Protein AF-A0A0B8QDL3-F1 (afdb_monomer_lite)

InterPro domains:
  IPR001991 Sodium:dicarboxylate symporter [PF00375] (1-90)
  IPR001991 Sodium:dicarboxylate symporter [PTHR42865] (1-101)
  IPR036458 Sodium:dicarboxylate symporter superfamily [G3DSA:1.10.3860.10] (1-100)
  IPR036458 Sodium:dicarboxylate symporter superfamily [SSF118215] (1-90)

Structure (mmCIF, N/CA/C/O backbone):
data_AF-A0A0B8QDL3-F1
#
_entry.id   AF-A0A0B8QDL3-F1
#
loop_
_atom_site.group_PDB
_atom_site.id
_atom_site.type_symbol
_atom_site.label_atom_id
_atom_site.label_alt_id
_atom_site.label_comp_id
_atom_site.label_asym_id
_atom_site.label_entity_id
_atom_site.label_seq_id
_atom_site.pdbx_PDB_ins_code
_atom_site.Cartn_x
_atom_site.Cartn_y
_atom_site.Cartn_z
_atom_site.occupancy
_atom_site.B_iso_or_equiv
_atom_site.auth_seq_id
_atom_site.auth_comp_id
_atom_site.auth_asym_id
_atom_site.auth_atom_id
_atom_site.pdbx_PDB_model_num
ATOM 1 N N . MET A 1 1 ? 1.827 3.271 -5.341 1.00 85.88 1 MET A N 1
ATOM 2 C CA . MET A 1 1 ? 2.737 4.357 -5.770 1.00 85.88 1 MET A CA 1
ATOM 3 C C . MET A 1 1 ? 3.718 3.877 -6.835 1.00 85.88 1 MET A C 1
ATOM 5 O O . MET A 1 1 ? 3.556 4.289 -7.969 1.00 85.88 1 MET A O 1
ATOM 9 N N . LEU A 1 2 ? 4.654 2.967 -6.531 1.00 87.00 2 LEU A N 1
ATOM 10 C CA . LEU A 1 2 ? 5.665 2.499 -7.497 1.00 87.00 2 LEU A CA 1
ATOM 11 C C . LEU A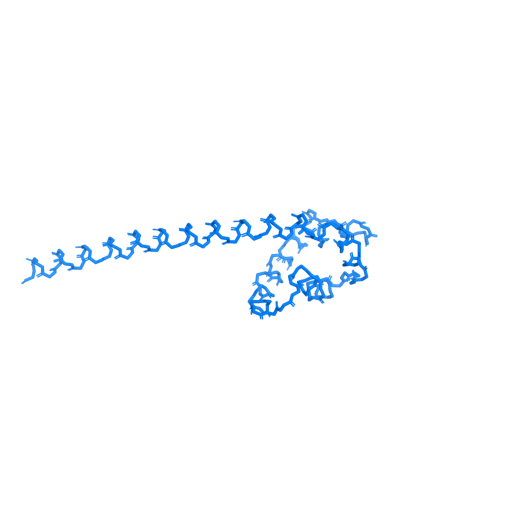 1 2 ? 5.111 2.018 -8.837 1.00 87.00 2 LEU A C 1
ATOM 13 O O . LEU A 1 2 ? 5.487 2.554 -9.868 1.00 87.00 2 LEU A O 1
ATOM 17 N N . ALA A 1 3 ? 4.190 1.054 -8.828 1.00 91.12 3 ALA A N 1
ATOM 18 C CA . ALA A 1 3 ? 3.612 0.522 -10.062 1.00 91.12 3 ALA A CA 1
ATOM 19 C C . ALA A 1 3 ? 3.000 1.626 -10.948 1.00 91.12 3 ALA A C 1
ATOM 21 O O . ALA A 1 3 ? 3.177 1.615 -12.159 1.00 91.12 3 ALA A O 1
ATOM 22 N N . VAL A 1 4 ? 2.351 2.620 -10.330 1.00 92.25 4 VAL A N 1
ATOM 23 C CA . VAL A 1 4 ? 1.741 3.778 -11.008 1.00 92.25 4 VAL A CA 1
ATOM 24 C C . VAL A 1 4 ? 2.805 4.700 -11.611 1.00 92.25 4 VAL A C 1
ATOM 26 O O . VAL A 1 4 ? 2.615 5.208 -12.708 1.00 92.25 4 VAL A O 1
ATOM 29 N N . MET A 1 5 ? 3.934 4.902 -10.925 1.00 88.75 5 MET A N 1
ATOM 30 C CA . MET A 1 5 ? 5.058 5.696 -11.443 1.00 88.75 5 MET A CA 1
ATOM 31 C C . MET A 1 5 ? 5.785 4.991 -12.596 1.00 88.75 5 MET A C 1
ATOM 33 O O . MET A 1 5 ? 6.284 5.647 -13.504 1.00 88.75 5 MET A O 1
ATOM 37 N N . VAL A 1 6 ? 5.860 3.659 -12.545 1.00 88.44 6 VAL A N 1
ATOM 38 C CA . VAL A 1 6 ? 6.598 2.831 -13.509 1.00 88.44 6 VAL A CA 1
ATOM 39 C C . VAL A 1 6 ? 5.808 2.564 -14.780 1.00 88.44 6 VAL A C 1
ATOM 41 O O . VAL A 1 6 ? 6.399 2.515 -15.855 1.00 88.44 6 VAL A O 1
ATOM 44 N N . ALA A 1 7 ? 4.493 2.390 -14.671 1.00 92.06 7 ALA A N 1
ATOM 45 C CA . ALA A 1 7 ? 3.639 2.024 -15.793 1.00 92.06 7 ALA A CA 1
ATOM 46 C C . ALA A 1 7 ? 3.848 2.911 -17.046 1.00 92.06 7 ALA A C 1
ATOM 48 O O . ALA A 1 7 ? 4.109 2.340 -18.108 1.00 92.06 7 ALA A O 1
ATOM 49 N N . PRO A 1 8 ? 3.890 4.260 -16.958 1.00 91.25 8 PRO A N 1
ATOM 50 C CA . PRO A 1 8 ? 4.148 5.105 -18.127 1.00 91.25 8 PRO A CA 1
ATOM 51 C C . PRO A 1 8 ? 5.510 4.863 -18.786 1.00 91.25 8 PRO A C 1
ATOM 53 O O . PRO A 1 8 ? 5.622 4.927 -20.007 1.00 91.25 8 PRO A O 1
ATOM 56 N N . ALA A 1 9 ? 6.544 4.555 -17.996 1.00 88.56 9 ALA A N 1
ATOM 57 C CA . ALA A 1 9 ? 7.897 4.319 -18.503 1.00 88.56 9 ALA A CA 1
ATOM 58 C C . ALA A 1 9 ? 7.996 3.045 -19.360 1.00 88.56 9 ALA A C 1
ATOM 60 O O . ALA A 1 9 ? 8.925 2.908 -20.152 1.00 88.56 9 ALA A O 1
ATOM 61 N N . VAL A 1 10 ? 7.033 2.129 -19.219 1.00 90.12 10 VAL A N 1
ATOM 62 C CA . VAL A 1 10 ? 6.908 0.908 -20.029 1.00 90.12 10 VAL A CA 1
ATOM 63 C C . VAL A 1 10 ? 5.716 0.957 -20.993 1.00 90.12 10 VAL A C 1
ATOM 65 O O . VAL A 1 10 ? 5.318 -0.071 -21.533 1.00 90.12 10 VAL A O 1
ATOM 68 N N . GLY A 1 11 ? 5.136 2.141 -21.219 1.00 91.50 11 GLY A N 1
ATOM 69 C CA . GLY A 1 11 ? 4.033 2.342 -22.165 1.00 91.50 11 GLY A CA 1
ATOM 70 C C . GLY A 1 11 ? 2.664 1.854 -21.680 1.00 91.50 11 GLY A C 1
ATOM 71 O O . GLY A 1 11 ? 1.748 1.722 -22.489 1.00 91.50 11 GLY A O 1
ATOM 72 N N . ILE A 1 12 ? 2.503 1.585 -20.382 1.00 94.00 12 ILE A N 1
ATOM 73 C CA . ILE A 1 12 ? 1.221 1.210 -19.775 1.00 94.00 12 ILE A CA 1
ATOM 74 C C . ILE A 1 12 ? 0.536 2.473 -19.249 1.00 94.00 12 ILE A C 1
ATOM 76 O O . ILE A 1 12 ? 1.135 3.236 -18.494 1.00 94.00 12 ILE A O 1
ATOM 80 N N . ASP A 1 13 ? -0.736 2.669 -19.601 1.00 95.38 13 ASP A N 1
ATOM 81 C CA . ASP A 1 13 ? -1.559 3.733 -19.021 1.00 95.38 13 ASP A CA 1
ATOM 82 C C . ASP A 1 13 ? -1.929 3.392 -17.559 1.00 95.38 13 ASP A C 1
ATOM 84 O O . ASP A 1 13 ? -2.713 2.458 -17.327 1.00 95.38 13 ASP A O 1
ATOM 88 N N . PRO A 1 14 ? -1.407 4.137 -16.563 1.00 94.38 14 PRO A N 1
ATOM 89 C CA . PRO A 1 14 ? -1.672 3.878 -15.151 1.00 94.38 14 PRO A CA 1
ATOM 90 C C . PRO A 1 14 ? -3.108 4.209 -14.726 1.00 94.38 14 PRO A C 1
ATOM 92 O O . PRO A 1 14 ? -3.521 3.806 -13.637 1.00 94.38 14 PRO A O 1
ATOM 95 N N . LEU A 1 15 ? -3.856 4.960 -15.539 1.00 96.25 15 LEU A N 1
ATOM 96 C CA . LEU A 1 15 ? -5.252 5.307 -15.271 1.00 96.25 15 LEU A CA 1
ATOM 97 C C . LEU A 1 15 ? -6.230 4.334 -15.934 1.00 96.25 15 LEU A C 1
ATOM 99 O O . LEU A 1 15 ? -7.435 4.408 -15.682 1.00 96.25 15 LEU A O 1
ATOM 103 N N . SER A 1 16 ? -5.727 3.400 -16.745 1.00 97.25 16 SER A N 1
ATOM 104 C CA . SER A 1 16 ? -6.568 2.393 -17.373 1.00 97.25 16 SER A CA 1
ATOM 105 C C . SER A 1 16 ? -7.253 1.521 -16.317 1.00 97.25 16 SER A C 1
ATOM 107 O O . SER A 1 16 ? -6.650 1.073 -15.337 1.00 97.25 16 SER A O 1
ATOM 109 N N . PHE A 1 17 ? -8.539 1.246 -16.534 1.00 96.75 17 PHE A N 1
ATOM 110 C CA . PHE A 1 17 ? -9.355 0.481 -15.591 1.00 96.75 17 PHE A CA 1
ATOM 111 C C . PHE A 1 17 ? -8.754 -0.901 -15.288 1.00 96.75 17 PHE A C 1
ATOM 113 O O . PHE A 1 17 ? -8.655 -1.298 -14.128 1.00 96.75 17 PHE A O 1
ATOM 120 N N . ASN A 1 18 ? -8.276 -1.601 -16.322 1.00 96.06 18 ASN A N 1
ATOM 121 C CA . ASN A 1 18 ? -7.652 -2.919 -16.180 1.00 96.06 18 ASN A CA 1
ATOM 122 C C . ASN A 1 18 ? -6.390 -2.875 -15.307 1.00 96.06 18 ASN A C 1
ATOM 124 O O . ASN A 1 18 ? -6.190 -3.764 -14.476 1.00 96.06 18 ASN A O 1
ATOM 128 N N . PHE A 1 19 ? -5.558 -1.839 -15.459 1.00 96.12 19 PHE A N 1
ATOM 129 C CA . PHE A 1 19 ? -4.368 -1.667 -14.633 1.00 96.12 19 PHE A CA 1
ATOM 130 C C . PHE A 1 19 ? -4.738 -1.424 -13.170 1.00 96.12 19 PHE A C 1
ATOM 132 O O . PHE A 1 19 ? -4.193 -2.091 -12.294 1.00 96.12 19 PHE A O 1
ATOM 139 N N . ILE A 1 20 ? -5.688 -0.523 -12.897 1.00 97.06 20 ILE A N 1
ATOM 140 C CA . ILE A 1 20 ? -6.112 -0.197 -11.527 1.00 97.06 20 ILE A CA 1
ATOM 141 C C . ILE A 1 20 ? -6.709 -1.423 -10.831 1.00 97.06 20 ILE A C 1
ATOM 143 O O . ILE A 1 20 ? -6.340 -1.714 -9.694 1.00 97.06 20 ILE A O 1
ATOM 147 N N . VAL A 1 21 ? -7.597 -2.162 -11.501 1.00 97.25 21 VAL A N 1
ATOM 148 C CA . VAL A 1 21 ? -8.222 -3.364 -10.926 1.00 97.25 21 VAL A CA 1
ATOM 149 C C . VAL A 1 21 ? -7.171 -4.429 -10.613 1.00 97.25 21 VAL A C 1
ATOM 151 O O . VAL A 1 21 ? -7.149 -4.953 -9.499 1.00 97.25 21 VAL A O 1
ATOM 154 N N . SER A 1 22 ? -6.269 -4.708 -11.560 1.00 95.81 22 SER A N 1
ATOM 155 C CA . SER A 1 22 ? -5.172 -5.662 -11.360 1.00 95.81 22 SER A CA 1
ATOM 156 C C . SER A 1 22 ? -4.244 -5.225 -10.222 1.00 95.81 22 SER A C 1
ATOM 158 O O . SER A 1 22 ? -3.947 -6.010 -9.321 1.00 95.81 22 SER A O 1
ATOM 160 N N . LEU A 1 23 ? -3.857 -3.945 -10.205 1.00 96.19 23 LEU A N 1
ATOM 161 C CA . LEU A 1 23 ? -3.014 -3.362 -9.167 1.00 96.19 23 LEU A CA 1
ATOM 162 C C . LEU A 1 23 ? -3.642 -3.533 -7.786 1.00 96.19 23 LEU A C 1
ATOM 164 O O . LEU A 1 23 ? -2.973 -4.027 -6.885 1.00 96.19 23 LEU A O 1
ATOM 168 N N . VAL A 1 24 ? -4.908 -3.137 -7.618 1.00 96.12 24 VAL A N 1
ATOM 169 C CA . VAL A 1 24 ? -5.622 -3.240 -6.337 1.00 96.12 24 VAL A CA 1
ATOM 170 C C . VAL A 1 24 ? -5.709 -4.697 -5.889 1.00 96.12 24 VAL A C 1
ATOM 172 O O . VAL A 1 24 ? -5.376 -4.992 -4.744 1.00 96.12 24 VAL A O 1
ATOM 175 N N . ALA A 1 25 ? -6.078 -5.617 -6.782 1.00 95.56 25 ALA A N 1
ATOM 176 C CA . ALA A 1 25 ? -6.158 -7.037 -6.450 1.00 95.56 25 ALA A CA 1
ATOM 177 C C . ALA A 1 25 ? -4.807 -7.590 -5.960 1.00 95.56 25 ALA A C 1
ATOM 179 O O . ALA A 1 25 ? -4.737 -8.204 -4.892 1.00 95.56 25 ALA A O 1
ATOM 180 N N . ILE A 1 26 ? -3.727 -7.321 -6.700 1.00 94.81 26 ILE A N 1
ATOM 181 C CA . ILE A 1 26 ? -2.382 -7.799 -6.365 1.00 94.81 26 ILE A CA 1
ATOM 182 C C . ILE A 1 26 ? -1.906 -7.188 -5.045 1.00 94.81 26 ILE A C 1
ATOM 184 O O . ILE A 1 26 ? -1.525 -7.934 -4.148 1.00 94.81 26 ILE A O 1
ATOM 188 N N . ILE A 1 27 ? -1.964 -5.862 -4.870 1.00 92.38 27 ILE A N 1
ATOM 189 C CA . ILE A 1 27 ? -1.449 -5.228 -3.642 1.00 92.38 27 ILE A CA 1
ATOM 190 C C . ILE A 1 27 ? -2.250 -5.635 -2.404 1.00 92.38 27 ILE A C 1
ATOM 192 O O . ILE A 1 27 ? -1.653 -5.801 -1.342 1.00 92.38 27 ILE A O 1
ATOM 196 N N . THR A 1 28 ? -3.568 -5.829 -2.521 1.00 92.00 28 THR A N 1
ATOM 197 C CA . THR A 1 28 ? -4.399 -6.278 -1.398 1.00 92.00 28 THR A CA 1
ATOM 198 C C . THR A 1 28 ? -3.988 -7.675 -0.945 1.00 92.00 28 THR A C 1
ATOM 200 O O . THR A 1 28 ? -3.801 -7.891 0.250 1.00 92.00 28 THR A O 1
ATOM 203 N N . ILE A 1 29 ? -3.785 -8.605 -1.880 1.00 91.88 29 ILE A N 1
ATOM 204 C CA . ILE A 1 29 ? -3.358 -9.973 -1.557 1.00 91.88 29 ILE A CA 1
ATOM 205 C C . ILE A 1 29 ? -1.912 -9.977 -1.042 1.00 91.88 29 ILE A C 1
ATOM 207 O O . ILE A 1 29 ? -1.625 -10.555 0.007 1.00 91.88 29 ILE A O 1
ATOM 211 N N . SER A 1 30 ? -0.998 -9.296 -1.737 1.00 89.31 30 SER A N 1
ATOM 212 C CA . SER A 1 30 ? 0.418 -9.237 -1.361 1.00 89.31 30 SER A CA 1
ATOM 213 C C . SER A 1 30 ? 0.641 -8.581 0.001 1.00 89.31 30 SER A C 1
ATOM 215 O O . SER A 1 30 ? 1.568 -8.971 0.708 1.00 89.31 30 SER A O 1
ATOM 217 N N . SER A 1 31 ? -0.210 -7.632 0.409 1.00 86.44 31 SER A N 1
ATOM 218 C CA . SER A 1 31 ? -0.091 -6.952 1.705 1.00 86.44 31 SER A CA 1
ATOM 219 C C . SER A 1 31 ? -0.128 -7.916 2.892 1.00 86.44 31 SER A C 1
ATOM 221 O O . SER A 1 31 ? 0.513 -7.635 3.904 1.00 86.44 31 SER A O 1
ATOM 223 N N . PHE A 1 32 ? -0.834 -9.046 2.788 1.00 84.88 32 PHE A N 1
ATOM 224 C CA . PHE A 1 32 ? -0.841 -10.062 3.844 1.00 84.88 32 PHE A CA 1
ATOM 225 C C . PHE A 1 32 ? 0.514 -10.766 3.969 1.00 84.88 32 PHE A C 1
ATOM 227 O O . PHE A 1 32 ? 0.976 -11.004 5.079 1.00 84.88 32 PHE A O 1
ATOM 234 N N . GLY A 1 33 ? 1.172 -11.057 2.841 1.00 79.88 33 GLY A N 1
ATOM 235 C CA . GLY A 1 33 ? 2.468 -11.745 2.812 1.00 79.88 33 GLY A CA 1
ATOM 236 C C . GLY A 1 33 ? 3.656 -10.879 3.241 1.00 79.88 33 GLY A C 1
ATOM 237 O O . GLY A 1 33 ? 4.721 -11.407 3.540 1.00 79.88 33 GLY A O 1
ATOM 238 N N . ILE A 1 34 ? 3.480 -9.555 3.281 1.00 83.06 34 ILE A N 1
ATOM 239 C CA . ILE A 1 34 ? 4.513 -8.599 3.709 1.00 83.06 34 ILE A CA 1
ATOM 240 C C . ILE A 1 34 ? 4.433 -8.329 5.225 1.00 83.06 34 ILE A C 1
ATOM 242 O O . ILE A 1 34 ? 5.384 -7.832 5.830 1.00 83.06 34 ILE A O 1
ATOM 246 N N . ALA A 1 35 ? 3.316 -8.666 5.874 1.00 75.56 35 ALA A N 1
ATOM 247 C CA . ALA A 1 35 ? 3.169 -8.477 7.310 1.00 75.56 35 ALA A CA 1
ATOM 248 C C . ALA A 1 35 ? 4.196 -9.337 8.075 1.00 75.56 35 ALA A C 1
ATOM 250 O O . ALA A 1 35 ? 4.129 -10.562 8.064 1.00 75.56 35 ALA A O 1
ATOM 251 N N . GLY A 1 36 ? 5.150 -8.684 8.748 1.00 69.62 36 GLY A N 1
ATOM 252 C CA . GLY A 1 36 ? 6.152 -9.343 9.596 1.00 69.62 36 GLY A CA 1
ATOM 253 C C . GLY A 1 36 ? 7.507 -9.628 8.940 1.00 69.62 36 GLY A C 1
ATOM 254 O O . GLY A 1 36 ? 8.423 -10.051 9.642 1.00 69.62 36 GLY A O 1
ATOM 255 N N . VAL A 1 37 ? 7.684 -9.354 7.643 1.00 74.88 37 VAL A N 1
ATOM 256 C CA . VAL A 1 37 ? 9.012 -9.385 7.002 1.00 74.88 37 VAL A CA 1
ATOM 257 C C . VAL A 1 37 ? 9.688 -8.013 7.105 1.00 74.88 37 VAL A C 1
ATOM 259 O O . VAL A 1 37 ? 9.087 -6.980 6.815 1.00 74.88 37 VAL A O 1
ATOM 262 N N . GLY A 1 38 ? 10.947 -7.982 7.554 1.00 68.81 38 GLY A N 1
ATOM 263 C CA . GLY A 1 38 ? 11.744 -6.750 7.585 1.00 68.81 38 GLY A CA 1
ATOM 264 C C . GLY A 1 38 ? 12.013 -6.233 6.168 1.00 68.81 38 GLY A C 1
ATOM 265 O O . GLY A 1 38 ? 12.158 -7.035 5.258 1.00 68.81 38 GLY A O 1
ATOM 266 N N . GLY A 1 39 ? 12.092 -4.911 5.969 1.00 72.06 39 GLY A N 1
ATOM 267 C CA . GLY A 1 39 ? 12.427 -4.299 4.668 1.00 72.06 39 GLY A CA 1
ATOM 268 C C . GLY A 1 39 ? 11.264 -3.686 3.867 1.00 72.06 39 GLY A C 1
ATOM 269 O O . GLY A 1 39 ? 11.412 -3.462 2.666 1.00 72.06 39 GLY A O 1
ATOM 270 N N . GLY A 1 40 ? 10.134 -3.386 4.517 1.00 76.81 40 GLY A N 1
ATOM 271 C CA . GLY A 1 40 ? 9.182 -2.337 4.113 1.00 76.81 40 GLY A CA 1
ATOM 272 C C . GLY A 1 40 ? 8.804 -2.283 2.624 1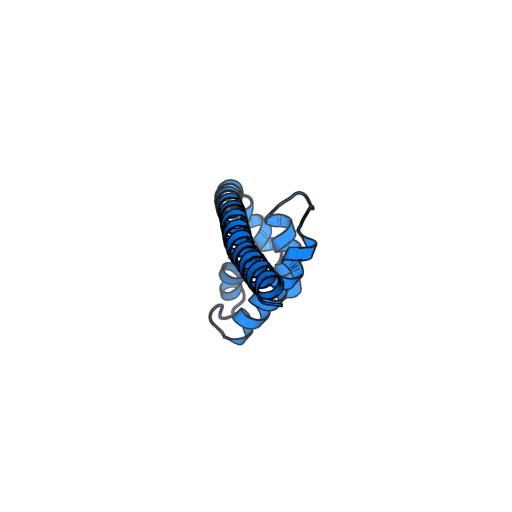.00 76.81 40 GLY A C 1
ATOM 273 O O . GLY A 1 40 ? 8.281 -3.251 2.063 1.00 76.81 40 GLY A O 1
ATOM 274 N N . ALA A 1 41 ? 9.034 -1.128 1.975 1.00 80.19 41 ALA A N 1
ATOM 275 C CA . ALA A 1 41 ? 8.628 -0.907 0.581 1.00 80.19 41 ALA A CA 1
ATOM 276 C C . ALA A 1 41 ? 9.387 -1.787 -0.397 1.00 80.19 41 ALA A C 1
ATOM 278 O O . ALA A 1 41 ? 8.860 -2.111 -1.460 1.00 80.19 41 ALA A O 1
ATOM 279 N N . THR A 1 42 ? 10.627 -2.130 -0.058 1.00 83.62 42 THR A N 1
ATOM 280 C CA . THR A 1 42 ? 11.518 -2.885 -0.929 1.00 83.62 42 THR A CA 1
ATOM 281 C C . THR A 1 42 ? 10.925 -4.257 -1.199 1.00 83.62 42 THR A C 1
ATOM 283 O O . THR A 1 42 ? 10.711 -4.604 -2.357 1.00 83.62 42 THR A O 1
ATOM 286 N N . PHE A 1 43 ? 10.538 -5.004 -0.161 1.00 83.75 43 PHE A N 1
ATOM 287 C CA . PHE A 1 43 ? 9.889 -6.306 -0.356 1.00 83.75 43 PHE A CA 1
ATOM 288 C C . PHE A 1 43 ? 8.526 -6.188 -1.036 1.00 83.75 43 PHE A C 1
ATOM 290 O O . PHE A 1 43 ? 8.204 -7.004 -1.899 1.00 83.75 43 PHE A O 1
ATOM 297 N N . ALA A 1 44 ? 7.759 -5.137 -0.733 1.00 87.06 44 ALA A N 1
ATOM 298 C CA . ALA A 1 44 ? 6.514 -4.869 -1.445 1.00 87.06 44 ALA A CA 1
ATOM 299 C C . ALA A 1 44 ? 6.746 -4.675 -2.954 1.00 87.06 44 ALA A C 1
ATOM 301 O O . ALA A 1 44 ? 6.008 -5.224 -3.769 1.00 87.06 44 ALA A O 1
ATOM 302 N N . ALA A 1 45 ? 7.794 -3.946 -3.340 1.00 88.31 45 ALA A N 1
ATOM 303 C CA . ALA A 1 45 ? 8.156 -3.727 -4.735 1.00 88.31 45 ALA A CA 1
ATOM 304 C C . ALA A 1 45 ? 8.630 -5.014 -5.427 1.00 88.31 45 ALA A C 1
ATOM 306 O O . ALA A 1 45 ? 8.222 -5.275 -6.558 1.00 88.31 45 ALA A O 1
ATOM 307 N N . LEU A 1 46 ? 9.441 -5.828 -4.739 1.00 88.44 46 LEU A N 1
ATOM 308 C CA . LEU A 1 46 ? 9.941 -7.110 -5.251 1.00 88.44 46 LEU A CA 1
ATOM 309 C C . LEU A 1 46 ? 8.821 -8.125 -5.519 1.00 88.44 46 LEU A C 1
ATOM 311 O O . LEU A 1 46 ? 8.986 -8.986 -6.375 1.00 88.44 46 LEU A O 1
ATOM 315 N N . ILE A 1 47 ? 7.693 -8.028 -4.814 1.00 88.88 47 ILE A N 1
ATOM 316 C CA . ILE A 1 47 ? 6.534 -8.905 -5.026 1.00 88.88 47 ILE A CA 1
ATOM 317 C C . ILE A 1 47 ? 5.596 -8.310 -6.083 1.00 88.88 47 ILE A C 1
ATOM 319 O O . ILE A 1 47 ? 5.225 -8.984 -7.042 1.00 88.88 47 ILE A O 1
ATOM 323 N N . VAL A 1 48 ? 5.218 -7.039 -5.925 1.00 91.88 48 VAL A N 1
ATOM 324 C CA . VAL A 1 48 ? 4.158 -6.414 -6.730 1.00 91.88 48 VAL A CA 1
ATOM 325 C C . VAL A 1 48 ? 4.611 -6.136 -8.162 1.00 91.88 48 VAL A C 1
ATOM 327 O O . VAL A 1 48 ? 3.843 -6.385 -9.088 1.00 91.88 48 VAL A O 1
ATOM 330 N N . LEU A 1 49 ? 5.833 -5.631 -8.377 1.00 92.31 49 LEU A N 1
ATOM 331 C CA . LEU A 1 49 ? 6.273 -5.259 -9.727 1.00 92.31 49 LEU A CA 1
ATOM 332 C C . LEU A 1 49 ? 6.366 -6.487 -10.649 1.00 92.31 49 LEU A C 1
ATOM 334 O O . LEU A 1 49 ? 5.712 -6.458 -11.692 1.00 92.31 49 LEU A O 1
ATOM 338 N N . PRO A 1 50 ? 7.041 -7.596 -10.276 1.00 91.62 50 PRO A N 1
ATOM 339 C CA . PRO A 1 50 ? 7.061 -8.794 -11.115 1.00 91.62 50 PRO A CA 1
ATOM 340 C C . PRO A 1 50 ? 5.678 -9.415 -11.320 1.00 91.62 50 PRO A C 1
ATOM 342 O O . PRO A 1 50 ? 5.374 -9.848 -12.428 1.00 91.62 50 PRO A O 1
ATOM 345 N N . ALA A 1 51 ? 4.814 -9.409 -10.296 1.00 92.75 51 ALA A N 1
ATOM 346 C CA . ALA A 1 51 ? 3.443 -9.915 -10.412 1.00 92.75 51 ALA A CA 1
ATOM 347 C C . ALA A 1 51 ? 2.600 -9.131 -11.435 1.00 92.75 51 ALA A C 1
ATOM 349 O O . ALA A 1 51 ? 1.669 -9.678 -12.020 1.00 92.75 51 ALA A O 1
ATOM 350 N N . MET A 1 52 ? 2.945 -7.865 -11.679 1.00 92.62 52 MET A N 1
ATOM 351 C CA . MET A 1 52 ? 2.328 -7.018 -12.701 1.00 92.62 52 MET A CA 1
ATOM 352 C C . MET A 1 52 ? 3.079 -7.024 -14.042 1.00 92.62 52 MET A C 1
ATOM 354 O O . MET A 1 52 ? 2.700 -6.285 -14.950 1.00 92.62 52 MET A O 1
ATOM 358 N N . GLY A 1 53 ? 4.155 -7.806 -14.174 1.00 91.38 53 GLY A N 1
ATOM 359 C CA . GLY A 1 53 ? 5.031 -7.784 -15.350 1.00 91.38 53 GLY A CA 1
ATOM 360 C C . GLY A 1 53 ? 5.873 -6.507 -15.477 1.00 91.38 53 GLY A C 1
ATOM 361 O O . GLY A 1 53 ? 6.376 -6.209 -16.558 1.00 91.38 53 GLY A O 1
ATOM 362 N N . LEU A 1 54 ? 6.024 -5.737 -14.395 1.00 92.12 54 LEU A N 1
ATOM 363 C CA . LEU A 1 54 ? 6.786 -4.491 -14.363 1.00 92.12 54 LEU A CA 1
ATOM 364 C C . LEU A 1 54 ? 8.252 -4.727 -13.944 1.00 92.12 54 LEU A C 1
ATOM 366 O O . LEU A 1 54 ? 8.529 -5.608 -13.124 1.00 92.12 54 LEU A O 1
ATOM 370 N N . PRO A 1 55 ? 9.208 -3.912 -14.434 1.00 89.62 55 PRO A N 1
ATOM 371 C CA . PRO A 1 55 ? 10.620 -4.059 -14.093 1.00 89.62 55 PRO A CA 1
ATOM 372 C C . PRO A 1 55 ? 10.902 -3.828 -12.603 1.00 89.62 55 PRO A C 1
ATOM 374 O O . PRO A 1 55 ? 10.660 -2.748 -12.062 1.00 89.62 55 PRO A O 1
ATOM 377 N N . VAL A 1 56 ? 11.499 -4.825 -11.947 1.00 87.75 56 VAL A N 1
ATOM 378 C CA . VAL A 1 56 ? 11.863 -4.757 -10.521 1.00 87.75 56 VAL A CA 1
ATOM 379 C C . VAL A 1 56 ? 13.032 -3.813 -10.239 1.00 87.75 56 VAL A C 1
ATOM 381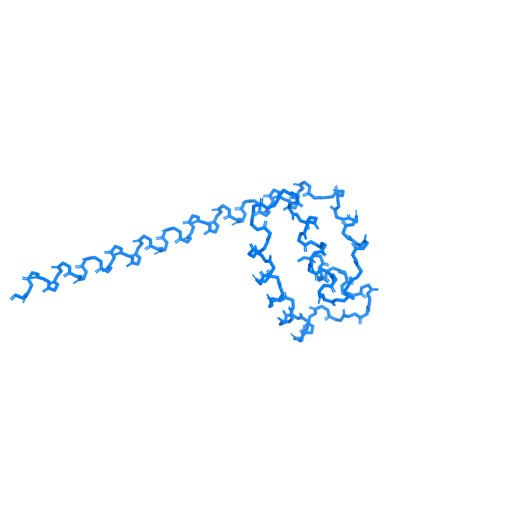 O O . VAL A 1 56 ? 13.143 -3.263 -9.146 1.00 87.75 56 VAL A O 1
ATOM 384 N N . THR A 1 57 ? 13.883 -3.573 -11.237 1.00 82.38 57 THR A N 1
ATOM 385 C CA . THR A 1 57 ? 15.056 -2.692 -11.141 1.00 82.38 57 THR A CA 1
ATOM 386 C C . THR A 1 57 ? 14.689 -1.265 -10.738 1.00 82.38 57 THR A C 1
ATOM 388 O O . THR A 1 57 ? 15.513 -0.557 -10.168 1.00 82.38 57 THR A O 1
ATOM 391 N N . ILE A 1 58 ? 13.435 -0.854 -10.942 1.00 73.62 58 ILE A N 1
ATOM 392 C CA . ILE A 1 58 ? 12.946 0.471 -10.559 1.00 73.62 58 ILE A CA 1
ATOM 393 C C . ILE A 1 58 ? 12.727 0.593 -9.039 1.00 73.62 58 ILE A C 1
ATOM 395 O O . ILE A 1 58 ? 12.750 1.701 -8.503 1.00 73.62 58 ILE A O 1
ATOM 399 N N . ALA A 1 59 ? 12.648 -0.519 -8.298 1.00 71.69 59 ALA A N 1
ATOM 400 C CA . ALA A 1 59 ? 12.703 -0.488 -6.835 1.00 71.69 59 ALA A CA 1
ATOM 401 C C . ALA A 1 59 ? 13.996 0.180 -6.319 1.00 71.69 59 ALA A C 1
ATOM 403 O O . ALA A 1 59 ? 13.971 0.833 -5.278 1.00 71.69 59 ALA A O 1
ATOM 404 N N . ALA A 1 60 ? 15.099 0.098 -7.078 1.00 74.50 60 ALA A N 1
ATOM 405 C CA . ALA A 1 60 ? 16.361 0.745 -6.727 1.00 74.50 60 ALA A CA 1
ATOM 406 C C . ALA A 1 60 ? 16.275 2.281 -6.728 1.00 74.50 60 ALA A C 1
ATOM 408 O O . ALA A 1 60 ? 16.941 2.922 -5.919 1.00 74.50 60 ALA A O 1
ATOM 409 N N . LEU A 1 61 ? 15.419 2.877 -7.572 1.00 70.56 61 LEU A N 1
ATOM 410 C CA . LEU A 1 61 ? 15.206 4.332 -7.595 1.00 70.56 61 LEU A CA 1
ATOM 411 C C . LEU A 1 61 ? 14.552 4.838 -6.306 1.00 70.56 61 LEU A C 1
ATOM 413 O O . LEU A 1 61 ? 14.721 5.996 -5.934 1.00 70.56 61 LEU A O 1
ATOM 417 N N . LEU A 1 62 ? 13.799 3.977 -5.620 1.00 74.50 62 LEU A N 1
ATOM 418 C CA . LEU A 1 62 ? 13.035 4.372 -4.447 1.00 74.50 62 LEU A CA 1
ATOM 419 C C . LEU A 1 62 ? 13.869 4.351 -3.163 1.00 74.50 62 LEU A C 1
ATOM 421 O O . LEU A 1 62 ? 13.551 5.080 -2.230 1.00 74.50 62 LEU A O 1
ATOM 425 N N . ILE A 1 63 ? 14.980 3.608 -3.143 1.00 78.75 63 ILE A N 1
ATOM 426 C CA . ILE A 1 63 ? 15.860 3.478 -1.971 1.00 78.75 63 ILE A CA 1
ATOM 427 C C . ILE A 1 63 ? 16.326 4.850 -1.457 1.00 78.75 63 ILE A C 1
ATOM 429 O O . ILE A 1 63 ? 16.380 5.065 -0.249 1.00 78.75 63 ILE A O 1
ATOM 433 N N . SER A 1 64 ? 16.601 5.807 -2.350 1.00 82.62 64 SER A N 1
ATOM 434 C CA . SER A 1 64 ? 17.083 7.144 -1.973 1.00 82.62 64 SER A CA 1
ATOM 435 C C . SER A 1 64 ? 16.056 8.001 -1.226 1.00 82.62 64 SER A C 1
ATOM 437 O O . SER A 1 64 ? 16.443 8.898 -0.482 1.00 82.62 64 SER A O 1
ATOM 439 N N . ILE A 1 65 ? 14.760 7.745 -1.417 1.00 85.50 65 ILE A N 1
ATOM 440 C CA . ILE A 1 65 ? 13.661 8.494 -0.783 1.00 85.50 65 ILE A CA 1
ATOM 441 C C . ILE A 1 65 ? 12.825 7.629 0.169 1.00 85.50 65 ILE A C 1
ATOM 443 O O . ILE A 1 65 ? 11.874 8.121 0.779 1.00 85.50 65 ILE A O 1
ATOM 447 N N . GLU A 1 66 ? 13.187 6.353 0.316 1.00 84.25 66 GLU A N 1
ATOM 448 C CA . GLU A 1 66 ? 12.484 5.372 1.141 1.00 84.25 66 GLU A CA 1
ATOM 449 C C . GLU A 1 66 ? 12.249 5.861 2.577 1.00 84.25 66 GLU A C 1
ATOM 451 O O . GLU A 1 66 ? 11.114 5.738 3.031 1.00 84.25 66 GLU A O 1
ATOM 456 N N . PRO A 1 67 ? 13.208 6.503 3.282 1.00 86.94 67 PRO A N 1
ATOM 457 C CA . PRO A 1 67 ? 12.957 6.967 4.647 1.00 86.94 67 PRO A CA 1
ATOM 458 C C . PRO A 1 67 ? 11.771 7.937 4.759 1.00 86.94 67 PRO A C 1
ATOM 460 O O . PRO A 1 67 ? 11.009 7.877 5.720 1.00 86.94 67 PRO A O 1
ATOM 463 N N . LEU A 1 68 ? 11.571 8.811 3.766 1.00 88.25 68 LEU A N 1
ATOM 464 C CA . LEU A 1 68 ? 10.445 9.750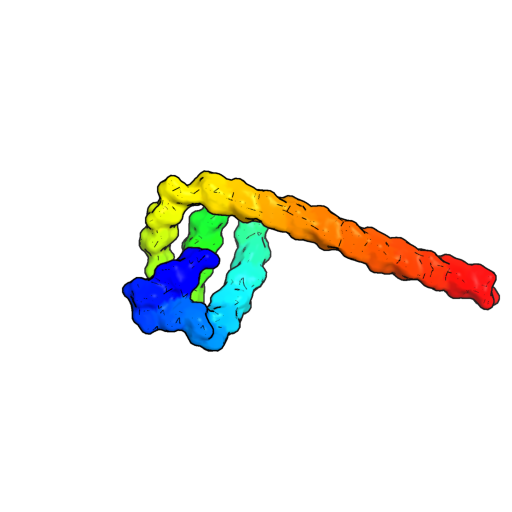 3.759 1.00 88.25 68 LEU A CA 1
ATOM 465 C C . LEU A 1 68 ? 9.115 9.031 3.513 1.00 88.25 68 LEU A C 1
ATOM 467 O O . LEU A 1 68 ? 8.116 9.306 4.181 1.00 88.25 68 LEU A O 1
ATOM 471 N N . ILE A 1 69 ? 9.103 8.097 2.563 1.00 86.75 69 ILE A N 1
ATOM 472 C CA . ILE A 1 69 ? 7.905 7.334 2.201 1.00 86.75 69 ILE A CA 1
ATOM 473 C C . ILE A 1 69 ? 7.502 6.393 3.335 1.00 86.75 69 ILE A C 1
ATOM 475 O O . ILE A 1 69 ? 6.312 6.254 3.626 1.00 86.75 69 ILE A O 1
ATOM 479 N N . ASP A 1 70 ? 8.472 5.756 3.984 1.00 87.50 70 ASP A N 1
ATOM 480 C 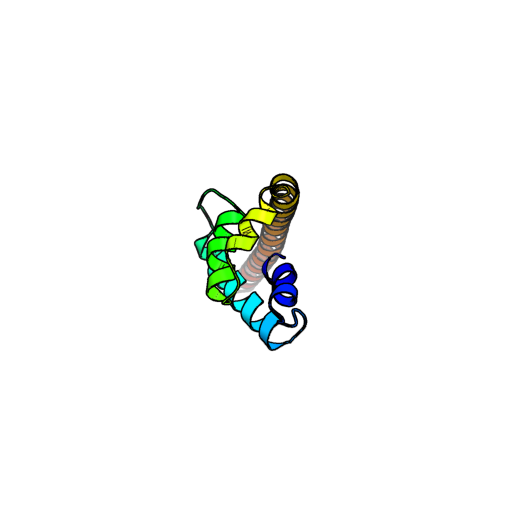CA . ASP A 1 70 ? 8.213 4.792 5.045 1.00 87.50 70 ASP A CA 1
ATOM 481 C C . ASP A 1 70 ? 7.655 5.460 6.308 1.00 87.50 70 ASP A C 1
ATOM 483 O O . ASP A 1 70 ? 6.734 4.926 6.932 1.00 87.50 70 ASP A O 1
ATOM 487 N N . MET A 1 71 ? 8.091 6.687 6.621 1.00 91.88 71 MET A N 1
ATOM 488 C CA . MET A 1 71 ? 7.459 7.496 7.670 1.00 91.88 71 MET A CA 1
ATOM 489 C C . MET A 1 71 ? 5.981 7.773 7.362 1.00 91.88 71 MET A C 1
ATOM 491 O O . MET A 1 71 ? 5.123 7.568 8.223 1.00 91.88 71 MET A O 1
ATOM 495 N N . ALA A 1 72 ? 5.660 8.184 6.129 1.00 90.50 72 ALA A N 1
ATOM 496 C CA . ALA A 1 72 ? 4.277 8.436 5.722 1.00 90.50 72 ALA A CA 1
ATOM 497 C C . ALA A 1 72 ? 3.425 7.154 5.755 1.00 90.50 72 ALA A C 1
ATOM 499 O O . ALA A 1 72 ? 2.288 7.172 6.236 1.00 90.50 72 ALA A O 1
ATOM 500 N N . ARG A 1 73 ? 3.983 6.024 5.300 1.00 88.19 73 ARG A N 1
ATOM 501 C CA . ARG A 1 73 ? 3.336 4.705 5.379 1.00 88.19 73 ARG A CA 1
ATOM 502 C C . ARG A 1 73 ? 3.053 4.316 6.826 1.00 88.19 73 ARG A C 1
ATOM 504 O O . ARG A 1 73 ? 1.941 3.891 7.134 1.00 88.19 73 ARG A O 1
ATOM 511 N N . THR A 1 74 ? 4.039 4.453 7.704 1.00 90.25 74 THR A N 1
ATOM 512 C CA . THR A 1 74 ? 3.907 4.097 9.119 1.00 90.25 74 THR A CA 1
ATOM 513 C C . THR A 1 74 ? 2.825 4.938 9.786 1.00 90.25 74 THR A C 1
ATOM 515 O O . THR A 1 74 ? 1.954 4.383 10.457 1.00 90.25 74 THR A O 1
ATOM 518 N N . ALA A 1 75 ? 2.805 6.249 9.530 1.00 94.44 75 ALA A N 1
ATOM 519 C CA . ALA A 1 75 ? 1.760 7.135 10.035 1.00 94.44 75 ALA A CA 1
ATOM 520 C C . ALA A 1 75 ? 0.358 6.685 9.584 1.00 94.44 75 ALA A C 1
ATOM 522 O O . ALA A 1 75 ? -0.530 6.523 10.421 1.00 94.44 75 ALA A O 1
ATOM 523 N N . LEU A 1 76 ? 0.172 6.402 8.289 1.00 93.38 76 LEU A N 1
ATOM 524 C CA . LEU A 1 76 ? -1.111 5.937 7.753 1.00 93.38 76 LEU A CA 1
ATOM 525 C C . LEU A 1 76 ? -1.548 4.600 8.377 1.00 93.38 76 LEU A C 1
ATOM 527 O O . LEU A 1 76 ? -2.711 4.447 8.750 1.00 93.38 76 LEU A O 1
ATOM 531 N N . ASN A 1 77 ? -0.624 3.648 8.520 1.00 89.62 77 ASN A N 1
ATOM 532 C CA . ASN A 1 77 ? -0.915 2.330 9.085 1.00 89.62 77 ASN A CA 1
ATOM 533 C C . ASN A 1 77 ? -1.344 2.425 10.557 1.00 89.62 77 ASN A C 1
ATOM 535 O O . ASN A 1 77 ? -2.318 1.785 10.958 1.00 89.62 77 ASN A O 1
ATOM 539 N N . VAL A 1 78 ? -0.667 3.260 11.353 1.00 94.62 78 VAL A N 1
ATOM 540 C CA . VAL A 1 78 ? -1.028 3.500 12.760 1.00 94.62 78 VAL A CA 1
ATOM 541 C C . VAL A 1 78 ? -2.386 4.199 12.860 1.00 94.62 78 VAL A C 1
ATOM 543 O O . VAL A 1 78 ? -3.247 3.761 13.627 1.00 94.62 78 VAL A O 1
ATOM 546 N N . SER A 1 79 ? -2.629 5.238 12.053 1.00 97.44 79 SER A N 1
ATOM 547 C CA . SER A 1 79 ? -3.934 5.909 12.001 1.00 97.44 79 SER A CA 1
ATOM 548 C C . SER A 1 79 ? -5.059 4.950 11.607 1.00 97.44 79 SER A C 1
ATOM 550 O O . SER A 1 79 ? -6.097 4.924 12.268 1.00 97.44 79 SER A O 1
ATOM 552 N N . GLY A 1 80 ? -4.839 4.107 10.595 1.00 96.25 80 GLY A N 1
ATOM 553 C CA . GLY A 1 80 ? -5.797 3.091 10.160 1.00 96.25 80 GLY A CA 1
ATOM 554 C C . GLY A 1 80 ? -6.130 2.080 11.259 1.00 96.25 80 GLY A C 1
ATOM 555 O O . GLY A 1 80 ? -7.306 1.785 11.481 1.00 96.25 80 GLY A O 1
ATOM 556 N N . ALA A 1 81 ? -5.125 1.609 12.005 1.00 95.44 81 ALA A N 1
ATOM 557 C CA . ALA A 1 81 ? -5.329 0.701 13.134 1.00 95.44 81 ALA A CA 1
ATOM 558 C C . ALA A 1 81 ? -6.181 1.338 14.249 1.00 95.44 81 ALA A C 1
ATOM 560 O O . ALA A 1 81 ? -7.112 0.705 14.754 1.00 95.44 81 ALA A O 1
ATOM 561 N N . MET A 1 82 ? -5.933 2.609 14.589 1.00 97.56 82 MET A N 1
ATOM 562 C CA . MET A 1 82 ? -6.745 3.343 15.572 1.00 97.56 82 MET A CA 1
ATOM 563 C C . MET A 1 82 ? -8.194 3.534 15.104 1.00 97.56 82 MET A C 1
ATOM 565 O O . MET A 1 82 ? -9.134 3.343 15.886 1.00 97.56 82 MET A O 1
ATOM 569 N N . THR A 1 83 ? -8.400 3.879 13.828 1.00 97.75 83 THR A N 1
ATOM 570 C CA . THR A 1 83 ? -9.740 4.016 13.241 1.00 97.75 83 THR A CA 1
ATOM 571 C C . THR A 1 83 ? -10.489 2.683 13.256 1.00 97.75 83 THR A C 1
ATOM 573 O O . THR A 1 83 ? -11.625 2.634 13.735 1.00 97.75 83 THR A O 1
ATOM 576 N N . ALA A 1 84 ? -9.855 1.594 12.812 1.00 97.06 84 ALA A N 1
ATOM 577 C CA . ALA A 1 84 ? -10.447 0.258 12.825 1.00 97.06 84 ALA A CA 1
ATOM 578 C C . ALA A 1 84 ? -10.809 -0.196 14.249 1.00 97.06 84 ALA A C 1
ATOM 580 O O . ALA A 1 84 ? -11.920 -0.686 14.475 1.00 97.06 84 ALA A O 1
ATOM 581 N N . GLY A 1 85 ? -9.923 0.034 15.225 1.00 96.94 85 GLY A N 1
ATOM 582 C CA . GLY A 1 85 ? -10.181 -0.266 16.636 1.00 96.94 85 GLY A CA 1
ATOM 583 C C . GLY A 1 85 ? -11.366 0.523 17.200 1.00 96.94 85 GLY A C 1
ATOM 584 O O . GLY A 1 85 ? -12.252 -0.048 17.837 1.00 96.94 85 GLY A O 1
ATOM 585 N N . THR A 1 86 ? -11.445 1.820 16.894 1.00 96.75 86 THR A N 1
ATOM 586 C CA . THR A 1 86 ? -12.547 2.690 17.341 1.00 96.75 86 THR A CA 1
ATOM 587 C C . THR A 1 86 ? -13.889 2.269 16.738 1.00 96.75 86 THR A C 1
ATOM 589 O O . THR A 1 86 ? -14.894 2.192 17.449 1.00 96.75 86 THR A O 1
ATOM 592 N N . ILE A 1 87 ? -13.922 1.974 15.435 1.00 97.38 87 ILE A N 1
ATOM 593 C CA . ILE A 1 87 ? -15.134 1.511 14.745 1.00 97.38 87 ILE A CA 1
ATOM 594 C C . ILE A 1 87 ? -15.586 0.166 15.319 1.00 97.38 87 ILE A C 1
ATOM 596 O O . ILE A 1 87 ? -16.755 0.017 15.677 1.00 97.38 87 ILE A O 1
ATOM 600 N N . THR A 1 88 ? -14.659 -0.781 15.477 1.00 96.62 88 THR A N 1
ATOM 601 C CA . THR A 1 88 ? -14.948 -2.110 16.034 1.00 96.62 88 THR A CA 1
ATOM 602 C C . THR A 1 88 ? -15.509 -2.006 17.450 1.00 96.62 88 THR A C 1
ATOM 604 O O . THR A 1 88 ? -16.543 -2.606 17.743 1.00 96.62 88 THR A O 1
ATOM 607 N N . SER A 1 89 ? -14.894 -1.183 18.306 1.00 94.88 89 SER A N 1
ATOM 608 C CA . SER A 1 89 ? -15.367 -0.932 19.672 1.00 94.88 89 SER A CA 1
ATOM 609 C C . SER A 1 89 ? -16.810 -0.412 19.696 1.00 94.88 89 SER A C 1
ATOM 611 O O . SER A 1 89 ? -17.654 -0.945 20.417 1.00 94.88 89 SER A O 1
ATOM 613 N N . ARG A 1 90 ? -17.145 0.560 18.837 1.00 94.44 90 ARG A N 1
ATOM 614 C CA . ARG A 1 90 ? -18.513 1.099 18.735 1.00 94.44 90 ARG A CA 1
ATOM 615 C C . ARG A 1 90 ? -19.523 0.070 18.230 1.00 94.44 90 ARG A C 1
ATOM 617 O O . ARG A 1 90 ? -20.643 0.030 18.735 1.00 94.44 90 ARG A O 1
ATOM 624 N N . ILE A 1 91 ? -19.158 -0.740 17.236 1.00 95.25 91 ILE A N 1
ATOM 625 C CA . ILE A 1 91 ? -20.048 -1.769 16.678 1.00 95.25 91 ILE A CA 1
ATOM 626 C C . ILE A 1 91 ? -20.326 -2.854 17.724 1.00 95.25 91 ILE A C 1
ATOM 628 O O . ILE A 1 91 ? -21.485 -3.198 17.957 1.00 95.25 91 ILE A O 1
ATOM 632 N N . LEU A 1 92 ? -19.283 -3.357 18.388 1.00 93.31 92 LEU A N 1
ATOM 633 C CA . LEU A 1 92 ? -19.420 -4.404 19.400 1.00 93.31 92 LEU A CA 1
ATOM 634 C C . LEU A 1 92 ? -20.109 -3.899 20.673 1.00 93.31 92 LEU A C 1
ATOM 636 O O . LEU A 1 92 ? -20.925 -4.624 21.236 1.00 93.31 92 LEU A O 1
ATOM 640 N N . GLY A 1 93 ? -19.845 -2.662 21.101 1.00 88.75 93 GLY A N 1
ATOM 641 C CA . GLY A 1 93 ? -20.536 -2.041 22.236 1.00 88.75 93 GLY A CA 1
ATOM 642 C C . GLY A 1 93 ? -22.047 -1.944 22.010 1.00 88.75 93 GLY A C 1
ATOM 643 O O . GLY A 1 93 ? -22.821 -2.402 22.846 1.00 88.75 93 GLY A O 1
ATOM 644 N N . LYS A 1 94 ? -22.472 -1.466 20.831 1.00 81.81 94 LYS A N 1
ATOM 645 C CA . LYS A 1 94 ? -23.896 -1.427 20.444 1.00 81.81 94 LYS A CA 1
ATOM 646 C C . LYS A 1 94 ? -24.532 -2.816 20.350 1.00 81.81 94 LYS A C 1
ATOM 648 O O . LYS A 1 94 ? -25.722 -2.958 20.613 1.00 81.81 94 LYS A O 1
ATOM 653 N N . LYS A 1 95 ? -23.770 -3.838 19.942 1.00 82.81 95 LYS A N 1
ATOM 654 C CA . LYS A 1 95 ? -24.253 -5.228 19.892 1.00 82.81 95 LYS A CA 1
ATOM 655 C C . LYS A 1 95 ? -24.542 -5.754 21.299 1.00 82.81 95 LYS A C 1
ATOM 657 O O . LYS A 1 95 ? -25.634 -6.258 21.525 1.00 82.81 95 LYS A O 1
ATOM 662 N N . LYS A 1 96 ? -23.612 -5.547 22.238 1.00 84.56 96 LYS A N 1
ATOM 663 C CA . LYS A 1 96 ? -23.773 -5.950 23.644 1.00 84.56 96 LYS A CA 1
ATOM 664 C C . LYS A 1 96 ? -24.948 -5.248 24.325 1.00 84.56 96 LYS A C 1
ATOM 666 O O . LYS A 1 96 ? -25.700 -5.887 25.047 1.00 84.56 96 LYS A O 1
ATOM 671 N N . GLU A 1 97 ? -25.133 -3.953 24.070 1.00 82.31 97 GLU A N 1
ATOM 672 C CA . GLU A 1 97 ? -26.271 -3.189 24.600 1.00 82.31 97 GLU A CA 1
ATOM 673 C C . GLU A 1 97 ? -27.615 -3.752 24.104 1.00 82.31 97 GLU A C 1
ATOM 675 O O . GLU A 1 97 ? -28.537 -3.945 24.892 1.00 82.31 97 GLU A O 1
ATOM 680 N N . LYS A 1 98 ? -27.709 -4.092 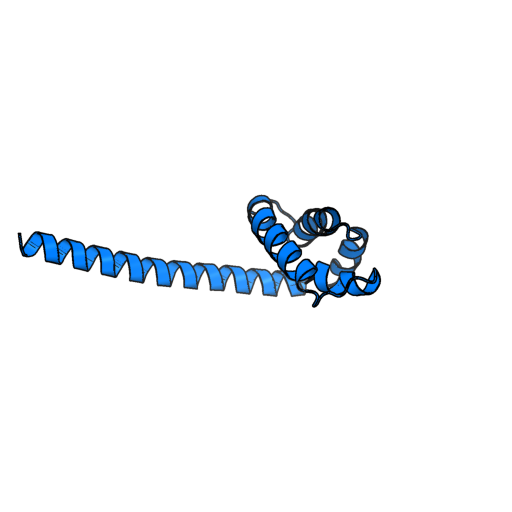22.809 1.00 80.31 98 LYS A N 1
ATOM 681 C CA . LYS A 1 98 ? -28.902 -4.732 22.233 1.00 80.31 98 LYS A CA 1
ATOM 682 C C . LYS A 1 98 ? -29.174 -6.125 22.803 1.00 80.31 98 LYS A C 1
ATOM 684 O O . LYS A 1 98 ? -30.334 -6.443 23.033 1.00 80.31 98 LYS A O 1
ATOM 689 N N . GLU A 1 99 ? -28.139 -6.939 23.006 1.00 85.69 99 GLU A N 1
ATOM 690 C CA . GLU A 1 99 ? -28.264 -8.279 23.602 1.00 85.69 99 GLU A CA 1
ATOM 691 C C . GLU A 1 99 ? -28.775 -8.186 25.050 1.00 85.69 99 GLU A C 1
ATOM 693 O O . GLU A 1 99 ? -29.765 -8.829 25.388 1.00 85.69 99 GLU A O 1
ATOM 698 N N . ALA A 1 100 ? -28.206 -7.288 25.862 1.00 83.06 100 ALA A N 1
ATOM 699 C CA . ALA A 1 100 ? -28.654 -7.060 27.239 1.00 83.06 100 ALA A CA 1
ATOM 700 C C . ALA A 1 100 ? -30.115 -6.571 27.326 1.00 83.06 100 ALA A C 1
ATOM 702 O O . ALA A 1 100 ? -30.863 -6.983 28.209 1.00 83.06 100 ALA A O 1
ATOM 703 N N . LEU A 1 101 ? -30.549 -5.716 26.392 1.00 81.88 101 LEU A N 1
ATOM 704 C CA . LEU A 1 101 ? -31.945 -5.272 26.293 1.00 81.88 101 LEU A CA 1
ATOM 705 C C . LEU A 1 101 ? -32.902 -6.407 25.899 1.00 81.88 101 LEU A C 1
ATOM 707 O O . LEU A 1 101 ? -34.059 -6.383 26.307 1.00 81.88 101 LEU A O 1
ATOM 711 N N . GLN A 1 102 ? -32.466 -7.377 25.092 1.00 81.94 102 GLN A N 1
ATOM 712 C CA . GLN A 1 102 ? -33.295 -8.531 24.730 1.00 81.94 102 GLN A CA 1
ATOM 713 C C . GLN A 1 102 ? -33.445 -9.503 25.901 1.00 81.94 102 GLN A C 1
ATOM 715 O O . GLN A 1 102 ? -34.558 -9.949 26.158 1.00 81.94 102 GLN A O 1
ATOM 720 N N . GLU A 1 103 ? -32.364 -9.771 26.636 1.00 81.19 103 GLU A N 1
ATOM 721 C CA . GLU A 1 103 ? -32.398 -10.607 27.844 1.00 81.19 103 GLU A CA 1
ATOM 722 C C . GLU A 1 103 ? -33.262 -9.993 28.952 1.00 81.19 103 GLU A C 1
ATOM 724 O O . GLU A 1 103 ? -33.992 -10.709 29.622 1.00 81.19 103 GLU A O 1
ATOM 729 N N . ALA A 1 104 ? -33.233 -8.668 29.125 1.00 79.06 104 ALA A N 1
ATOM 730 C CA . ALA A 1 104 ? -34.051 -7.984 30.129 1.00 79.06 104 ALA A CA 1
ATOM 731 C C . ALA A 1 104 ? -35.560 -7.953 29.803 1.00 79.06 104 ALA A C 1
ATOM 733 O O . ALA A 1 104 ? -36.364 -7.669 30.689 1.00 79.06 104 ALA A O 1
ATOM 734 N N . ASN A 1 105 ? -35.940 -8.192 28.543 1.00 78.81 105 ASN A N 1
ATOM 735 C CA . ASN A 1 105 ? -37.330 -8.181 28.073 1.00 78.81 105 ASN A CA 1
ATOM 736 C C . ASN A 1 105 ? -37.913 -9.593 27.850 1.00 78.81 105 ASN A C 1
ATOM 738 O O . ASN A 1 105 ? -39.053 -9.699 27.390 1.00 78.81 105 ASN A O 1
ATOM 742 N N . ALA A 1 106 ? -37.136 -10.647 28.120 1.00 71.25 106 ALA A N 1
ATOM 743 C CA . ALA A 1 106 ? -37.540 -12.053 28.050 1.00 71.25 106 ALA A CA 1
ATOM 744 C C . ALA A 1 106 ? -37.893 -12.590 29.444 1.00 71.25 106 ALA A C 1
ATOM 746 O O . ALA A 1 106 ? -38.813 -13.437 29.516 1.00 71.25 106 ALA A O 1
#

pLDDT: mean 88.08, std 7.53, range [68.81, 97.75]

Organism: NCBI:txid1481914

Radius of gyration: 20.04 Å; chains: 1; bounding box: 55×22×52 Å

Foldseek 3Di:
DQCLVQQVVVPHHCPDPVNVVQLCVQLVVVVVVCPPDPDPVLVSLVRRQVSSVHDSVCSVVCVVVVVVVVVVVVVVVVVVVVVVVVVVCVVVVVVVVVVVVVVVVD

Sequence (106 aa):
MLAVMVAPAVGIDPLSFNFIVSLVAIITISSFGIAGVGGGATFAALIVLPAMGLPVTIAALLISIEPLIDMARTALNVSGAMTAGTITSRILGKKKEKEALQEANA

Secondary structure (DSSP, 8-state):
-HHHHHGGGGT--TTSHHHHHHHHHHHHHHHHHHTT-SSHHHHHHHHHHHHTT--GGGHHHHTTTHHHHHHHHHHHHHHHHHHHHHHHHHHHHHHHHHHHHHHTT-